Protein AF-K8E6B1-F1 (afdb_monomer_lite)

Secondary structure (DSSP, 8-state):
--GGGGEEEEEEEEEEEEEESSSEEEEEEEEEEETTS-HHHHHHHHHHHSTTEEEEEEEEEEEEEEEETT-----

Foldseek 3Di:
DDPVVFKFKKWWKFWWFWFDDPDTDIDTDIDIDGPPDDPVNVVVVVPVVDPRTPDTPGIDTDDIDIDGPDDPPPD

Structure (mmCIF, N/CA/C/O backbone):
data_AF-K8E6B1-F1
#
_entry.id   AF-K8E6B1-F1
#
loop_
_atom_site.group_PDB
_atom_site.id
_atom_site.type_symbol
_atom_site.label_atom_id
_atom_site.label_alt_id
_atom_site.label_comp_id
_atom_site.label_asym_id
_atom_site.label_entity_id
_atom_site.label_seq_id
_atom_site.pdbx_PDB_ins_code
_atom_site.Cartn_x
_atom_site.Cartn_y
_atom_site.Cartn_z
_atom_site.occupancy
_atom_site.B_iso_or_equiv
_atom_site.auth_seq_id
_atom_site.auth_comp_id
_atom_site.auth_asym_id
_atom_site.auth_atom_id
_atom_site.pdbx_PDB_model_num
ATOM 1 N N . MET A 1 1 ? 10.544 6.825 -32.142 1.00 56.66 1 MET A N 1
ATOM 2 C CA . MET A 1 1 ? 9.404 6.346 -31.345 1.00 56.66 1 MET A CA 1
ATOM 3 C C . MET A 1 1 ? 9.697 4.898 -31.037 1.00 56.66 1 MET A C 1
ATOM 5 O O . MET A 1 1 ? 9.739 4.096 -31.968 1.00 56.66 1 MET A O 1
ATOM 9 N N . GLN A 1 2 ? 10.079 4.615 -29.798 1.00 64.38 2 GLN A N 1
ATOM 10 C CA . GLN A 1 2 ? 10.376 3.258 -29.359 1.00 64.38 2 GLN A CA 1
ATOM 11 C C . GLN A 1 2 ? 9.125 2.666 -28.714 1.00 64.38 2 GLN A C 1
ATOM 13 O O . GLN A 1 2 ? 8.268 3.389 -28.217 1.00 64.38 2 GLN A O 1
ATOM 18 N N . ILE A 1 3 ? 8.986 1.343 -28.779 1.00 66.19 3 ILE A N 1
ATOM 19 C CA . ILE A 1 3 ? 7.839 0.643 -28.186 1.00 66.19 3 ILE A CA 1
ATOM 20 C C . ILE A 1 3 ? 7.758 0.949 -26.682 1.00 66.19 3 ILE A C 1
ATOM 22 O O . ILE A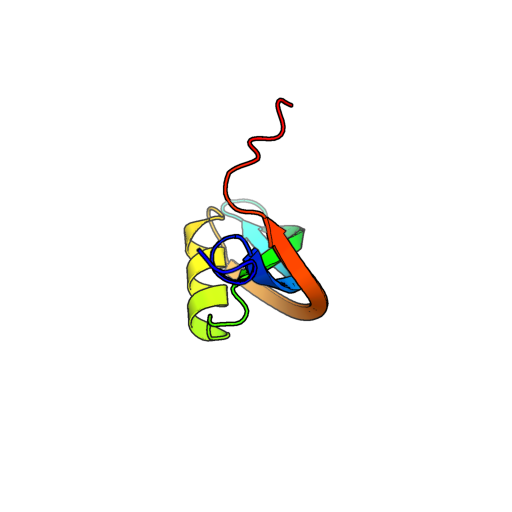 1 3 ? 6.660 1.124 -26.167 1.00 66.19 3 ILE A O 1
ATOM 26 N N . GLU A 1 4 ? 8.908 1.092 -26.023 1.00 65.88 4 GLU A N 1
ATOM 27 C CA . GLU A 1 4 ? 9.067 1.412 -24.598 1.00 65.88 4 GLU A CA 1
ATOM 28 C C . GLU A 1 4 ? 8.410 2.744 -24.199 1.00 65.88 4 GLU A C 1
ATOM 30 O O . GLU A 1 4 ? 7.829 2.830 -23.124 1.00 65.88 4 GLU A O 1
ATOM 35 N N . ASP A 1 5 ? 8.347 3.736 -25.098 1.00 73.56 5 ASP A N 1
ATOM 36 C CA . ASP A 1 5 ? 7.687 5.030 -24.837 1.00 73.56 5 ASP A CA 1
ATOM 37 C C . ASP A 1 5 ? 6.170 4.881 -24.561 1.00 73.5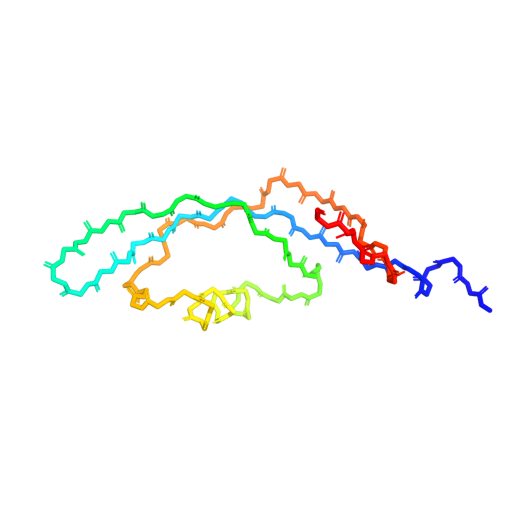6 5 ASP A C 1
ATOM 39 O O . ASP A 1 5 ? 5.501 5.788 -24.052 1.00 73.56 5 ASP A O 1
ATOM 43 N N . HIS A 1 6 ? 5.587 3.736 -24.929 1.00 79.25 6 HIS A N 1
ATOM 44 C CA . HIS A 1 6 ? 4.157 3.466 -24.812 1.00 79.25 6 HIS A CA 1
ATOM 45 C C . HIS A 1 6 ? 3.777 2.636 -23.583 1.00 79.25 6 HIS A C 1
ATOM 47 O O . HIS A 1 6 ? 2.579 2.451 -23.358 1.00 79.25 6 HIS A O 1
ATOM 53 N N . TRP A 1 7 ? 4.742 2.167 -22.789 1.00 82.62 7 TRP A N 1
ATOM 54 C CA . TRP A 1 7 ? 4.479 1.303 -21.640 1.00 82.62 7 TRP A CA 1
ATOM 55 C C . TRP A 1 7 ? 5.120 1.845 -20.361 1.00 82.62 7 TRP A C 1
ATOM 57 O O . TRP A 1 7 ? 6.189 2.440 -20.397 1.00 82.62 7 TRP A O 1
ATOM 67 N N . THR A 1 8 ? 4.459 1.633 -19.225 1.00 88.19 8 THR A N 1
ATOM 68 C CA . THR A 1 8 ? 5.029 1.873 -17.890 1.00 88.19 8 THR A CA 1
ATOM 69 C C . THR A 1 8 ? 5.055 0.574 -17.114 1.00 88.19 8 THR A C 1
ATOM 71 O O . THR A 1 8 ? 4.016 -0.082 -16.996 1.00 88.19 8 THR A O 1
ATOM 74 N N . ASP A 1 9 ? 6.215 0.238 -16.561 1.00 92.88 9 ASP A N 1
ATOM 75 C CA . ASP A 1 9 ? 6.349 -0.849 -15.600 1.00 92.88 9 ASP A CA 1
ATOM 76 C C . ASP A 1 9 ? 5.555 -0.529 -14.336 1.00 92.88 9 ASP A C 1
ATOM 78 O O . ASP A 1 9 ? 5.678 0.541 -13.731 1.00 92.88 9 ASP A O 1
ATOM 82 N N . VAL A 1 10 ? 4.700 -1.464 -13.945 1.00 95.81 10 VAL A N 1
ATOM 83 C CA . VAL A 1 10 ? 3.838 -1.329 -12.779 1.00 95.81 10 VAL A CA 1
ATOM 84 C C . VAL A 1 10 ? 3.936 -2.552 -11.888 1.00 95.81 10 VAL A C 1
ATOM 86 O O . VAL A 1 10 ? 4.143 -3.669 -12.351 1.00 95.81 10 VAL A O 1
ATOM 89 N N . VAL A 1 11 ? 3.712 -2.334 -10.600 1.00 97.12 11 VAL A N 1
ATOM 90 C CA . VAL A 1 11 ? 3.630 -3.386 -9.591 1.00 97.12 11 VAL A CA 1
ATOM 91 C C . VAL A 1 11 ? 2.229 -3.372 -8.991 1.00 97.12 11 VAL A C 1
ATOM 93 O O . VAL A 1 11 ? 1.656 -2.315 -8.690 1.00 97.12 11 VAL A O 1
ATOM 96 N N . VAL A 1 12 ? 1.650 -4.561 -8.851 1.00 96.88 12 VAL A N 1
ATOM 97 C CA . VAL A 1 12 ? 0.335 -4.778 -8.256 1.00 96.88 12 VAL A CA 1
ATOM 98 C C . VAL A 1 12 ? 0.518 -5.143 -6.793 1.00 96.88 12 VAL A C 1
ATOM 100 O O . VAL A 1 12 ? 1.181 -6.121 -6.453 1.00 96.88 12 VAL A O 1
ATOM 103 N N . TYR A 1 13 ? -0.131 -4.378 -5.924 1.00 97.62 13 TYR A N 1
ATOM 104 C CA . TYR A 1 13 ? -0.091 -4.580 -4.486 1.00 97.62 13 TYR A CA 1
ATOM 105 C C . TYR A 1 13 ? -1.432 -5.065 -3.954 1.00 97.62 13 TYR A C 1
ATOM 107 O O . TYR A 1 13 ? -2.479 -4.465 -4.227 1.00 97.62 13 TYR A O 1
ATOM 115 N N . GLN A 1 14 ? -1.391 -6.087 -3.102 1.00 97.81 14 GLN A N 1
ATOM 116 C CA . GLN A 1 14 ? -2.473 -6.385 -2.175 1.00 97.81 14 GLN A CA 1
ATOM 117 C C . GLN A 1 14 ? -2.370 -5.453 -0.966 1.00 97.81 14 GLN A C 1
ATOM 119 O O . GLN A 1 14 ? -1.393 -5.474 -0.218 1.00 97.81 14 GLN A O 1
ATOM 124 N N . VAL A 1 15 ? -3.409 -4.645 -0.759 1.00 97.75 15 VAL A N 1
ATOM 125 C CA . VAL A 1 15 ? -3.439 -3.613 0.278 1.00 97.75 15 VAL A CA 1
ATOM 126 C C . VAL A 1 15 ? -4.603 -3.843 1.229 1.00 97.75 15 VAL A C 1
ATOM 128 O O . VAL A 1 15 ? -5.754 -3.989 0.804 1.00 97.75 15 VAL A O 1
ATOM 131 N N . GLU A 1 16 ? -4.305 -3.802 2.526 1.00 97.94 16 GLU A N 1
ATOM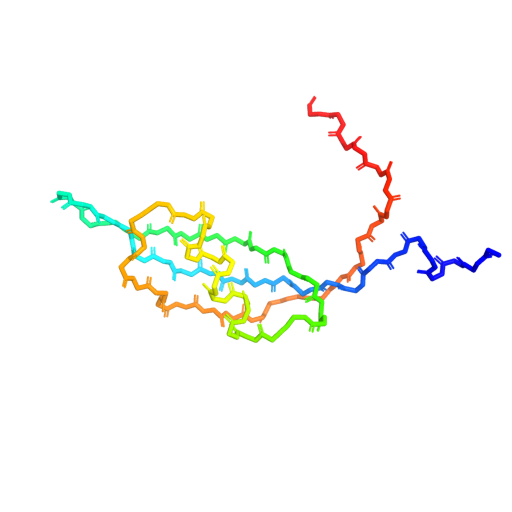 132 C CA . GLU A 1 16 ? -5.308 -3.754 3.586 1.00 97.94 16 GLU A CA 1
ATOM 133 C C . GLU A 1 16 ? -5.171 -2.458 4.376 1.00 97.94 16 GLU A C 1
ATOM 135 O O . GLU A 1 16 ? -4.092 -2.116 4.867 1.00 97.94 16 GLU A O 1
ATOM 140 N N . ILE A 1 17 ? -6.278 -1.726 4.489 1.00 97.38 17 ILE A N 1
ATOM 141 C CA . ILE A 1 17 ? -6.336 -0.453 5.209 1.00 97.38 17 ILE A CA 1
ATOM 142 C C . ILE A 1 17 ? -7.498 -0.438 6.191 1.00 97.38 17 ILE A C 1
ATOM 144 O O . ILE A 1 17 ? -8.637 -0.737 5.831 1.00 97.38 17 ILE A O 1
ATOM 148 N N . LYS A 1 18 ? -7.230 -0.023 7.428 1.00 96.88 18 LYS A N 1
ATOM 149 C CA . LYS A 1 18 ? -8.279 0.350 8.377 1.00 96.88 18 LYS A CA 1
ATOM 150 C C . LYS A 1 18 ? -8.675 1.796 8.120 1.00 96.88 18 LYS A C 1
ATOM 152 O O . LYS A 1 18 ? -7.836 2.698 8.176 1.00 96.88 18 LYS A O 1
ATOM 157 N N . VAL A 1 19 ? -9.959 2.017 7.869 1.00 95.56 19 VAL A N 1
ATOM 158 C CA . VAL A 1 19 ? -10.546 3.349 7.693 1.00 95.56 19 VAL A CA 1
ATOM 159 C C . VAL A 1 19 ? -11.684 3.547 8.682 1.00 95.56 19 VAL A C 1
ATOM 161 O O . VAL A 1 19 ? -12.424 2.607 8.983 1.00 95.56 19 VAL A O 1
ATOM 164 N N . GLY A 1 20 ? -11.863 4.765 9.180 1.00 92.25 20 GLY A N 1
ATOM 165 C CA . GLY A 1 20 ? -12.971 5.032 10.089 1.00 92.25 20 GLY A CA 1
ATOM 166 C C . GLY A 1 20 ? -12.970 6.422 10.698 1.00 92.25 20 GLY A C 1
ATOM 167 O O . GLY A 1 20 ? -11.932 7.057 10.838 1.00 92.25 20 GLY A O 1
ATOM 168 N N . HIS A 1 21 ? -14.163 6.868 11.082 1.00 82.94 21 HIS A N 1
ATOM 169 C CA . HIS A 1 21 ? -14.354 8.095 11.861 1.00 82.94 21 HIS A CA 1
ATOM 170 C C . HIS A 1 21 ? -15.227 7.834 13.095 1.00 82.94 21 HIS A C 1
ATOM 172 O O . HIS A 1 21 ? -14.823 8.144 14.207 1.00 82.94 21 HIS A O 1
ATOM 178 N N . LYS A 1 22 ? -16.422 7.252 12.919 1.00 86.56 22 LYS A N 1
ATOM 179 C CA . LYS A 1 22 ? -17.288 6.794 14.030 1.00 86.56 22 LYS A CA 1
ATOM 180 C C . LYS A 1 22 ? -17.261 5.275 14.207 1.00 86.56 22 LYS A C 1
ATOM 182 O O . LYS A 1 22 ? -17.304 4.792 15.328 1.00 86.56 22 LYS A O 1
ATOM 187 N N . GLU A 1 23 ? -17.142 4.549 13.100 1.00 89.88 23 GLU A N 1
ATOM 188 C CA . GLU A 1 23 ? -16.947 3.101 13.063 1.00 89.88 23 GLU A CA 1
ATOM 189 C C . GLU A 1 23 ? -15.683 2.787 12.265 1.00 89.88 23 GLU A C 1
ATOM 191 O O . GLU A 1 23 ? -15.377 3.472 11.281 1.00 89.88 23 GLU A O 1
ATOM 196 N N . VAL A 1 24 ? -14.947 1.768 12.710 1.00 94.12 24 VAL A N 1
ATOM 197 C CA . VAL A 1 24 ? -13.716 1.293 12.072 1.00 94.12 24 VAL A CA 1
ATOM 198 C C . VAL A 1 24 ? -14.047 0.086 11.209 1.00 94.12 24 VAL A C 1
ATOM 200 O O . VAL A 1 24 ? -14.657 -0.872 11.680 1.00 94.12 24 VAL A O 1
ATOM 203 N N . ARG A 1 25 ? -13.610 0.115 9.951 1.00 94.56 25 ARG A N 1
ATOM 204 C CA . ARG A 1 25 ? -13.719 -1.014 9.023 1.00 94.56 25 ARG A CA 1
ATOM 205 C C . ARG A 1 25 ? -12.417 -1.227 8.265 1.00 94.56 25 ARG A C 1
ATOM 207 O O . ARG A 1 25 ? -11.655 -0.283 8.058 1.00 94.56 25 ARG A O 1
ATOM 214 N N . THR A 1 26 ? -12.206 -2.448 7.796 1.00 96.75 26 THR A N 1
ATOM 215 C CA . THR A 1 26 ? -11.062 -2.803 6.950 1.00 96.75 26 THR A CA 1
ATOM 216 C C . THR A 1 26 ? -11.484 -2.815 5.484 1.00 96.75 26 THR A C 1
ATOM 218 O O . THR A 1 26 ? -12.526 -3.370 5.136 1.00 96.75 26 THR A O 1
ATOM 221 N N . LEU A 1 27 ? -10.693 -2.186 4.616 1.00 95.94 27 LEU A N 1
ATOM 222 C CA . LEU A 1 27 ? -10.821 -2.296 3.166 1.00 95.94 27 LEU A CA 1
ATOM 223 C C . LEU A 1 27 ? -9.694 -3.179 2.635 1.00 95.94 27 LEU A C 1
ATOM 225 O O . LEU A 1 27 ? -8.536 -2.966 2.979 1.00 95.94 27 LEU A O 1
ATOM 229 N N . HIS A 1 28 ? -10.047 -4.103 1.745 1.00 97.19 28 HIS A N 1
ATOM 230 C CA . HIS A 1 28 ? -9.107 -4.938 1.000 1.00 97.19 28 HIS A CA 1
ATOM 231 C C . HIS A 1 28 ? -9.146 -4.498 -0.466 1.00 97.19 28 HIS A C 1
ATOM 233 O O . HIS A 1 28 ? -10.229 -4.415 -1.062 1.00 97.19 28 HIS A O 1
ATOM 239 N N . LYS A 1 29 ? -7.991 -4.146 -1.035 1.00 96.12 29 LYS A N 1
ATOM 240 C CA . LYS A 1 29 ? -7.872 -3.628 -2.404 1.00 96.12 29 LYS A CA 1
ATOM 241 C C . LYS A 1 29 ? -6.660 -4.218 -3.110 1.00 96.12 29 LYS A C 1
ATOM 243 O O . LYS A 1 29 ? -5.669 -4.549 -2.472 1.00 96.12 29 LYS A O 1
ATOM 248 N N . LEU A 1 30 ? -6.759 -4.286 -4.433 1.00 96.62 30 LEU A N 1
ATOM 249 C CA . LEU A 1 30 ? -5.608 -4.410 -5.315 1.00 96.62 30 LEU A CA 1
ATOM 250 C C . LEU A 1 30 ? -5.344 -3.035 -5.911 1.00 96.62 30 LEU A C 1
ATOM 252 O O . LEU A 1 30 ? -6.261 -2.429 -6.472 1.00 96.62 30 LEU A O 1
ATOM 256 N N . LEU A 1 31 ? -4.134 -2.523 -5.723 1.00 96.12 31 LEU A N 1
ATOM 257 C CA . LEU A 1 31 ? -3.722 -1.216 -6.223 1.00 96.12 31 LEU A CA 1
ATOM 258 C C . LEU A 1 31 ? -2.511 -1.388 -7.129 1.00 96.12 31 LEU A C 1
ATOM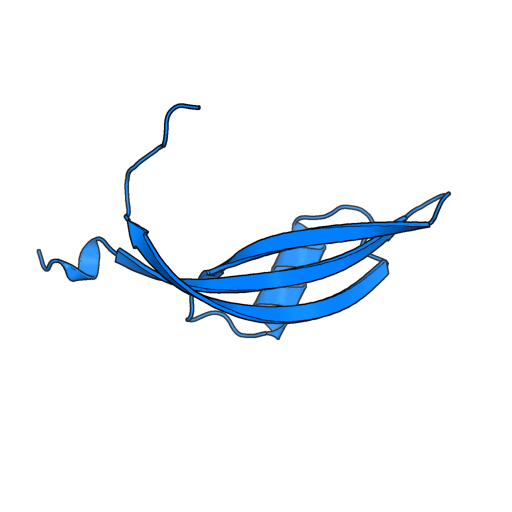 260 O O . LEU A 1 31 ? -1.643 -2.207 -6.853 1.00 96.12 31 LEU A O 1
ATOM 264 N N . VAL A 1 32 ? -2.475 -0.615 -8.206 1.00 95.75 32 VAL A N 1
ATOM 265 C CA . VAL A 1 32 ? -1.407 -0.656 -9.203 1.00 95.75 32 VAL A CA 1
ATOM 266 C C . VAL A 1 32 ? -0.623 0.642 -9.098 1.00 95.75 32 VAL A C 1
ATOM 268 O O . VAL A 1 32 ? -1.220 1.722 -9.120 1.00 95.75 32 VAL A O 1
ATOM 271 N N . PHE A 1 33 ? 0.693 0.531 -8.966 1.00 95.75 33 PHE A N 1
ATOM 272 C CA . PHE A 1 33 ? 1.615 1.659 -8.857 1.00 95.75 33 PHE A CA 1
ATOM 273 C C . PHE A 1 33 ? 2.732 1.516 -9.886 1.00 95.75 33 PHE A C 1
ATOM 275 O O . PHE A 1 33 ? 3.036 0.401 -10.294 1.00 95.75 33 PHE A O 1
ATOM 282 N N . SER A 1 34 ? 3.337 2.630 -10.305 1.00 94.62 34 SER A N 1
ATOM 283 C CA . SER A 1 34 ? 4.578 2.571 -11.088 1.00 94.62 34 SER A CA 1
ATOM 284 C C . SER A 1 34 ? 5.652 1.832 -10.286 1.00 94.62 34 SER A C 1
ATOM 286 O O . SER A 1 34 ? 5.781 2.078 -9.084 1.00 94.62 34 SER A O 1
ATOM 288 N N . ALA A 1 35 ? 6.419 0.970 -10.955 1.00 94.12 35 ALA A N 1
ATOM 289 C CA . ALA A 1 35 ? 7.556 0.258 -10.371 1.00 94.12 35 ALA A CA 1
ATOM 290 C C . ALA A 1 35 ? 8.676 1.206 -9.897 1.00 94.12 35 ALA A C 1
ATOM 292 O O . ALA A 1 35 ? 9.540 0.816 -9.118 1.00 94.12 35 ALA A O 1
ATOM 293 N N . GLU A 1 36 ? 8.651 2.466 -10.337 1.00 93.69 36 GLU A N 1
ATOM 294 C CA . GLU A 1 36 ? 9.605 3.500 -9.927 1.00 93.69 36 GLU A CA 1
ATOM 295 C C . GLU A 1 36 ? 9.278 4.116 -8.556 1.00 93.69 36 GLU A C 1
ATOM 297 O O . GLU A 1 36 ? 10.118 4.807 -7.979 1.00 93.69 36 GLU A O 1
ATOM 302 N N . LEU A 1 37 ? 8.062 3.906 -8.033 1.00 95.38 37 LEU A N 1
ATOM 303 C CA . LEU A 1 37 ? 7.650 4.483 -6.756 1.00 95.38 37 LEU A CA 1
ATOM 304 C C . LEU A 1 37 ? 8.229 3.707 -5.578 1.00 95.38 37 LEU A C 1
ATOM 306 O O . LEU A 1 37 ? 8.147 2.483 -5.491 1.00 95.38 37 LEU A O 1
ATOM 310 N N . THR A 1 38 ? 8.722 4.447 -4.593 1.00 96.56 38 THR A N 1
ATOM 311 C CA . THR A 1 38 ? 9.132 3.871 -3.31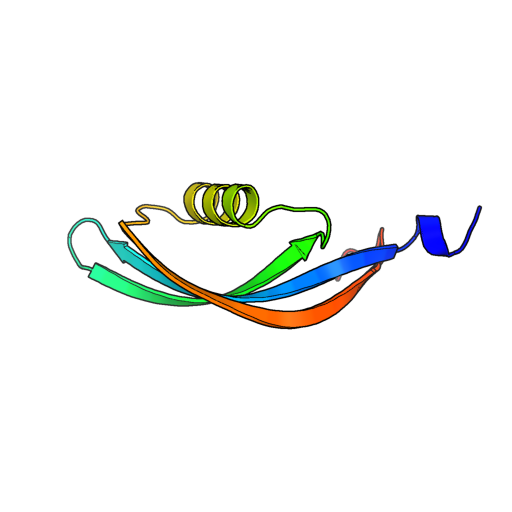6 1.00 96.56 38 THR A CA 1
ATOM 312 C C . THR A 1 38 ? 7.922 3.469 -2.468 1.00 96.56 38 THR A C 1
ATOM 314 O O . THR A 1 38 ? 6.826 4.028 -2.577 1.00 96.56 38 THR A O 1
ATOM 317 N N . LEU A 1 39 ? 8.127 2.541 -1.528 1.00 94.38 39 LEU A N 1
ATOM 318 C CA . LEU A 1 39 ? 7.079 2.125 -0.587 1.00 94.38 39 LEU A CA 1
ATOM 319 C C . LEU A 1 39 ? 6.487 3.296 0.217 1.00 94.38 39 LEU A C 1
ATOM 321 O O . LEU A 1 39 ? 5.303 3.267 0.562 1.00 94.38 39 LEU A O 1
ATOM 325 N N . ASP A 1 40 ? 7.277 4.325 0.525 1.00 96.62 40 ASP A N 1
ATOM 326 C CA . ASP A 1 40 ? 6.796 5.495 1.264 1.00 96.62 40 ASP A CA 1
ATOM 327 C C . ASP A 1 40 ? 5.903 6.391 0.402 1.00 96.62 40 ASP A C 1
ATOM 329 O O . ASP A 1 40 ? 4.854 6.848 0.869 1.00 96.62 40 ASP A O 1
ATOM 333 N N . GLU A 1 41 ? 6.245 6.570 -0.875 1.00 97.31 41 GLU A N 1
ATOM 334 C CA . GLU A 1 41 ? 5.394 7.267 -1.844 1.00 97.31 41 GLU A CA 1
ATOM 335 C C . GLU A 1 41 ? 4.092 6.502 -2.091 1.00 97.31 41 GLU A C 1
ATOM 337 O O . GLU A 1 41 ? 3.016 7.101 -2.130 1.00 97.31 41 GLU A O 1
ATOM 342 N N . ILE A 1 42 ? 4.151 5.171 -2.174 1.00 96.50 42 ILE A N 1
ATOM 343 C CA . ILE A 1 42 ? 2.965 4.311 -2.278 1.00 96.50 42 ILE A CA 1
ATOM 344 C C . ILE A 1 42 ? 2.055 4.501 -1.059 1.00 96.50 42 ILE A C 1
ATOM 346 O O . ILE A 1 42 ? 0.857 4.767 -1.205 1.00 96.50 42 ILE A O 1
ATOM 350 N N . LYS A 1 43 ? 2.605 4.448 0.161 1.00 96.31 43 LYS A N 1
ATOM 351 C CA . LYS A 1 43 ? 1.836 4.690 1.395 1.00 96.31 43 LYS A CA 1
ATOM 352 C C . LYS A 1 43 ? 1.235 6.094 1.430 1.00 96.31 43 LYS A C 1
ATOM 354 O O . LYS A 1 43 ? 0.093 6.248 1.873 1.00 96.31 43 LYS A O 1
ATOM 359 N N . ALA A 1 44 ? 1.967 7.111 0.974 1.00 96.06 44 ALA A N 1
ATOM 360 C CA . ALA A 1 44 ? 1.459 8.477 0.873 1.00 96.06 44 ALA A CA 1
ATOM 361 C C . ALA A 1 44 ? 0.294 8.567 -0.125 1.00 96.06 44 ALA A C 1
ATOM 363 O O . ALA A 1 44 ? -0.758 9.114 0.207 1.00 96.06 44 ALA A O 1
ATOM 364 N N . ASN A 1 45 ? 0.426 7.947 -1.300 1.00 96.06 45 ASN A N 1
ATOM 365 C CA . ASN A 1 45 ? -0.638 7.871 -2.299 1.00 96.06 45 ASN A CA 1
ATOM 366 C C . ASN A 1 45 ? -1.895 7.177 -1.755 1.00 96.06 45 ASN A C 1
ATOM 368 O O . ASN A 1 45 ? -3.003 7.677 -1.948 1.00 96.06 45 ASN A O 1
ATOM 372 N N . ILE A 1 46 ? -1.740 6.078 -1.010 1.00 95.56 46 ILE A N 1
ATOM 373 C CA . ILE A 1 46 ? -2.858 5.389 -0.346 1.00 95.56 46 ILE A CA 1
ATOM 374 C C . ILE A 1 46 ? -3.551 6.330 0.651 1.00 95.56 46 ILE A C 1
ATOM 376 O O . ILE A 1 46 ? -4.771 6.492 0.597 1.00 95.56 46 ILE A O 1
ATOM 380 N N . LYS A 1 47 ? -2.793 7.003 1.525 1.00 94.50 47 LYS A N 1
ATOM 381 C CA . LYS A 1 47 ? -3.352 7.951 2.507 1.00 94.50 47 LYS A CA 1
ATOM 382 C C . LYS A 1 47 ? -4.063 9.138 1.855 1.00 94.50 47 LYS A C 1
ATOM 384 O O . LYS A 1 47 ? -5.065 9.598 2.389 1.00 94.50 47 LYS A O 1
ATOM 389 N N . ASN A 1 48 ? -3.577 9.603 0.707 1.00 94.12 48 ASN A N 1
ATOM 390 C CA . ASN A 1 48 ? -4.183 10.710 -0.035 1.00 94.12 48 ASN A CA 1
ATOM 391 C C . ASN A 1 48 ? -5.433 10.282 -0.819 1.00 94.12 48 ASN A C 1
ATOM 393 O O . ASN A 1 48 ? -6.330 11.091 -1.047 1.00 94.12 48 ASN A O 1
ATOM 397 N N . ARG A 1 49 ? -5.502 9.017 -1.253 1.00 93.19 49 ARG A N 1
ATOM 398 C CA . ARG A 1 49 ? -6.612 8.488 -2.058 1.00 93.19 49 ARG A CA 1
ATOM 399 C C . ARG A 1 49 ? -7.820 8.080 -1.220 1.00 93.19 49 ARG A C 1
ATOM 401 O O . ARG A 1 49 ? -8.950 8.205 -1.692 1.00 93.19 49 ARG A O 1
ATOM 408 N N . PHE A 1 50 ? -7.596 7.548 -0.021 1.00 91.94 50 PHE A N 1
ATOM 409 C CA . PHE A 1 50 ? -8.660 7.057 0.851 1.00 91.94 50 PHE A CA 1
ATOM 410 C C . PHE A 1 50 ? -8.907 8.023 2.010 1.00 91.94 50 PHE A C 1
ATOM 412 O O . PHE A 1 50 ? -7.991 8.422 2.720 1.00 91.94 50 PHE A O 1
ATOM 419 N N . ASN A 1 51 ? -10.173 8.361 2.249 1.00 88.88 51 ASN A N 1
ATOM 420 C CA . ASN A 1 51 ? -10.539 9.217 3.373 1.00 88.88 51 ASN A CA 1
ATOM 421 C C . ASN A 1 51 ? -10.456 8.449 4.698 1.00 88.88 51 ASN A C 1
ATOM 423 O O . ASN A 1 51 ? -10.892 7.299 4.786 1.00 88.88 51 ASN A O 1
ATOM 427 N N . HIS A 1 52 ? -9.974 9.130 5.741 1.00 92.25 52 HIS A N 1
ATOM 428 C CA . HIS A 1 52 ? -9.918 8.617 7.114 1.00 92.25 52 HIS A CA 1
ATOM 429 C C . HIS A 1 52 ? -9.119 7.313 7.268 1.00 92.25 52 HIS A C 1
ATOM 431 O O . HIS A 1 52 ? -9.534 6.417 8.005 1.00 92.25 52 HIS A O 1
ATOM 437 N N . VAL A 1 53 ? -7.983 7.193 6.572 1.00 94.56 53 VAL A N 1
ATOM 438 C CA . VAL A 1 53 ? -7.031 6.095 6.803 1.00 94.56 53 VAL A CA 1
ATOM 439 C C . VAL A 1 53 ? -6.450 6.222 8.205 1.00 94.56 53 VAL A C 1
ATOM 441 O O . VAL A 1 53 ? -5.818 7.223 8.535 1.00 94.56 53 VAL A O 1
ATOM 444 N N . LEU A 1 54 ? -6.657 5.188 9.013 1.00 94.38 54 LEU A N 1
ATOM 445 C CA . LEU A 1 54 ? -6.085 5.069 10.350 1.00 94.38 54 LEU A CA 1
ATOM 446 C C . LEU A 1 54 ? -4.755 4.318 10.288 1.00 94.38 54 LEU A C 1
ATOM 448 O O . LEU A 1 54 ? -3.770 4.728 10.893 1.00 94.38 54 LEU A O 1
ATOM 452 N N . GLU A 1 55 ? -4.729 3.224 9.527 1.00 95.94 55 GLU A N 1
ATOM 453 C CA . GLU A 1 55 ? -3.596 2.307 9.465 1.00 95.94 55 GLU A CA 1
ATOM 454 C C . GLU A 1 55 ? -3.590 1.563 8.125 1.00 95.94 55 GLU A C 1
ATOM 456 O O . GLU A 1 55 ? -4.644 1.155 7.632 1.00 95.94 55 GLU A O 1
ATOM 461 N N . ILE A 1 56 ? -2.400 1.364 7.554 1.00 96.75 56 ILE A N 1
ATOM 462 C CA . ILE A 1 56 ? -2.168 0.412 6.463 1.00 96.75 56 ILE A CA 1
ATOM 463 C C . ILE A 1 56 ? -1.629 -0.853 7.127 1.00 96.75 56 ILE A C 1
ATOM 465 O O . ILE A 1 56 ? -0.499 -0.852 7.607 1.00 96.75 56 ILE A O 1
ATOM 469 N N . THR A 1 57 ? -2.454 -1.894 7.213 1.00 96.81 57 THR A N 1
ATOM 470 C CA . THR A 1 57 ? -2.118 -3.139 7.921 1.00 96.81 57 THR A CA 1
ATOM 471 C C . THR A 1 57 ? -1.408 -4.148 7.033 1.00 96.81 57 THR A C 1
ATOM 473 O O . THR A 1 57 ? -0.769 -5.059 7.550 1.00 96.81 57 THR A O 1
ATOM 476 N N . ARG A 1 58 ? -1.514 -3.992 5.708 1.00 97.00 58 ARG A N 1
ATOM 477 C CA . ARG A 1 58 ? -0.860 -4.860 4.729 1.00 97.00 58 ARG A CA 1
ATOM 478 C C . ARG A 1 58 ? -0.552 -4.104 3.445 1.00 97.00 58 ARG A C 1
ATOM 480 O O . ARG A 1 58 ? -1.381 -3.312 2.990 1.00 97.00 58 ARG A O 1
ATOM 487 N N . LEU A 1 59 ? 0.621 -4.365 2.881 1.00 97.31 59 LEU A N 1
ATOM 488 C CA . LEU A 1 59 ? 1.077 -3.831 1.604 1.00 97.31 59 LEU A CA 1
ATOM 489 C C . LEU A 1 59 ? 2.084 -4.827 1.022 1.00 97.31 59 LEU A C 1
ATOM 491 O O . LEU A 1 59 ? 3.276 -4.717 1.296 1.00 97.31 59 LEU A O 1
ATOM 495 N N . ASP A 1 60 ? 1.580 -5.793 0.259 1.00 97.50 60 ASP A N 1
ATOM 496 C CA . ASP A 1 60 ? 2.393 -6.866 -0.318 1.00 97.50 60 ASP A CA 1
ATOM 497 C C . ASP A 1 60 ? 2.367 -6.767 -1.840 1.00 97.50 60 ASP A C 1
ATOM 499 O O . ASP A 1 60 ? 1.293 -6.621 -2.427 1.00 97.50 60 ASP A O 1
ATOM 503 N N . GLU A 1 61 ? 3.531 -6.882 -2.468 1.00 97.12 61 GLU A N 1
ATOM 504 C CA . GLU A 1 61 ? 3.649 -7.073 -3.914 1.00 97.12 61 GLU A CA 1
ATOM 505 C C . GLU A 1 61 ? 3.133 -8.462 -4.272 1.00 97.12 61 GLU A C 1
ATOM 507 O O . GLU A 1 61 ? 3.502 -9.453 -3.636 1.00 97.12 61 GLU A O 1
ATOM 512 N N . ILE A 1 62 ? 2.240 -8.532 -5.256 1.00 97.12 62 ILE A N 1
ATOM 513 C CA . ILE A 1 62 ? 1.640 -9.800 -5.684 1.00 97.12 62 ILE A CA 1
ATOM 514 C C . ILE A 1 62 ? 1.836 -10.090 -7.168 1.00 97.12 62 ILE A C 1
ATOM 516 O O . ILE A 1 62 ? 1.684 -11.244 -7.560 1.00 97.12 62 ILE A O 1
ATOM 520 N N . ASP A 1 63 ? 2.126 -9.070 -7.978 1.00 96.44 63 ASP A N 1
ATOM 521 C CA . ASP A 1 63 ? 2.339 -9.223 -9.414 1.00 96.44 63 ASP A CA 1
ATOM 522 C C . ASP A 1 63 ? 3.075 -8.010 -10.003 1.00 96.44 63 ASP A C 1
ATOM 524 O O . ASP A 1 63 ? 3.068 -6.922 -9.418 1.00 96.44 63 ASP A O 1
ATOM 528 N N . GLU A 1 64 ? 3.635 -8.185 -11.194 1.00 94.94 64 GLU A N 1
ATOM 529 C CA . GLU A 1 64 ? 4.269 -7.143 -12.005 1.00 94.94 64 GLU A CA 1
ATOM 530 C C . GLU A 1 64 ? 3.560 -7.048 -13.363 1.00 94.94 64 GLU A C 1
ATOM 532 O O . GLU A 1 64 ? 2.960 -8.007 -13.851 1.00 94.94 64 GLU A O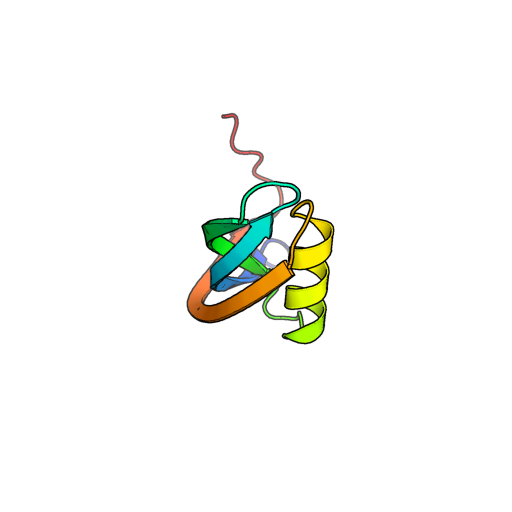 1
ATOM 537 N N . GLY A 1 65 ? 3.601 -5.884 -14.006 1.00 92.00 65 GLY A N 1
ATOM 538 C CA . GLY A 1 65 ? 2.929 -5.708 -15.285 1.00 92.00 65 GLY A CA 1
ATOM 539 C C . GLY A 1 65 ? 3.367 -4.484 -16.067 1.00 92.00 65 GLY A C 1
ATOM 540 O O . GLY A 1 65 ? 4.212 -3.704 -15.644 1.00 92.00 65 GLY A O 1
ATOM 541 N N . LEU A 1 66 ? 2.732 -4.314 -17.227 1.00 91.06 66 LEU A N 1
ATOM 542 C CA . LEU A 1 66 ? 2.946 -3.185 -18.125 1.00 91.06 66 LEU A CA 1
ATOM 543 C C . LEU A 1 66 ? 1.627 -2.445 -18.350 1.00 91.06 66 LEU A C 1
ATOM 545 O O . LEU A 1 66 ? 0.630 -3.029 -18.786 1.00 91.06 66 LEU A O 1
ATOM 549 N N . TYR A 1 67 ? 1.623 -1.142 -18.087 1.00 87.62 67 TYR A N 1
ATOM 550 C CA . TYR A 1 67 ? 0.492 -0.262 -18.358 1.00 87.62 67 TYR A CA 1
ATOM 551 C C . TYR A 1 67 ? 0.659 0.440 -19.709 1.00 87.62 67 TYR A C 1
ATOM 553 O O . TYR A 1 67 ? 1.653 1.121 -19.933 1.00 87.62 67 TYR A O 1
ATOM 561 N N . LEU A 1 68 ? -0.321 0.296 -20.608 1.00 86.81 68 LEU A N 1
ATOM 562 C CA . LEU A 1 68 ? -0.306 0.934 -21.930 1.00 86.81 68 LEU A CA 1
ATOM 563 C C . LEU A 1 68 ? -0.783 2.388 -21.851 1.00 86.81 68 LEU A C 1
ATOM 565 O O . LEU A 1 68 ? -1.940 2.656 -21.509 1.00 86.81 68 LEU A O 1
ATOM 569 N N . HIS A 1 69 ? 0.058 3.325 -22.277 1.00 79.88 69 HIS A N 1
ATOM 570 C CA . HIS A 1 69 ? -0.320 4.727 -22.423 1.00 79.88 69 HIS A CA 1
ATOM 571 C C . HIS A 1 69 ? -1.447 4.909 -23.460 1.00 79.88 69 HIS A C 1
ATOM 573 O O . HIS A 1 69 ? -1.360 4.437 -24.593 1.00 79.88 69 HIS A O 1
ATOM 579 N N . GLY A 1 70 ? -2.510 5.640 -23.099 1.00 66.81 70 GLY A N 1
ATOM 580 C CA . GLY A 1 70 ? -3.492 6.165 -24.062 1.00 66.81 70 GLY A CA 1
ATOM 581 C C . GLY A 1 70 ? -4.739 5.318 -24.354 1.00 66.81 70 GLY A C 1
ATOM 582 O O . GLY A 1 70 ? -5.550 5.733 -25.180 1.00 66.81 70 GLY A O 1
ATOM 583 N N . LYS A 1 71 ? -4.969 4.183 -23.677 1.00 57.09 71 LYS A N 1
ATOM 584 C CA . LYS A 1 71 ? -6.278 3.502 -23.724 1.00 57.09 71 LYS A CA 1
ATOM 585 C C . LYS A 1 71 ? -7.155 3.912 -22.542 1.00 57.09 71 LYS A C 1
ATOM 587 O O . LYS A 1 71 ? -7.096 3.314 -21.474 1.00 57.09 71 LYS A O 1
ATOM 592 N N . THR A 1 72 ? -8.027 4.898 -22.750 1.00 50.59 72 THR A N 1
ATOM 593 C CA . THR A 1 72 ? -9.230 5.039 -21.919 1.00 50.59 72 THR A CA 1
ATOM 594 C C . THR A 1 72 ? -10.123 3.844 -22.228 1.00 50.59 72 THR A C 1
ATOM 596 O O . THR A 1 72 ? -10.688 3.752 -23.317 1.00 50.59 72 THR A O 1
ATOM 599 N N . ILE A 1 73 ? -10.216 2.892 -21.304 1.00 53.72 73 ILE A N 1
ATOM 600 C CA . ILE A 1 73 ? -11.229 1.843 -21.393 1.00 53.72 73 ILE A CA 1
ATOM 601 C C . ILE A 1 73 ? -12.557 2.561 -21.142 1.00 53.72 73 ILE A C 1
ATOM 603 O O . ILE A 1 73 ? -12.810 3.013 -20.025 1.00 53.72 73 ILE A O 1
ATOM 607 N N . ALA A 1 74 ? -13.344 2.782 -22.197 1.00 45.53 74 ALA A N 1
ATOM 608 C CA . ALA A 1 74 ? -14.727 3.209 -22.042 1.00 45.53 74 ALA A CA 1
ATOM 609 C C . ALA A 1 74 ? -15.420 2.157 -21.163 1.00 45.53 74 ALA A C 1
ATOM 611 O O . ALA A 1 74 ? -15.379 0.970 -21.492 1.00 45.53 74 ALA A O 1
ATOM 612 N N . GLY A 1 75 ? -15.905 2.602 -20.003 1.00 38.44 75 GLY A N 1
ATOM 613 C CA . GLY A 1 75 ? -16.590 1.761 -19.022 1.00 38.44 75 GLY A CA 1
ATOM 614 C C . GLY A 1 75 ? -17.938 1.253 -19.502 1.00 38.44 75 GLY A C 1
ATOM 615 O O . GLY A 1 75 ? -18.482 1.826 -20.474 1.00 38.44 75 GLY A O 1
#

Organism: NCBI:txid1234679

Radius of gyration: 14.81 Å; chains: 1; bounding box: 28×20×45 Å

pLDDT: mean 88.73, std 13.86, range [38.44, 97.94]

Sequence (75 aa):
MQIEDHWTDVVVYQVEIKVGHKEVRTLHKLLVFSAELTLDEIKANIKNRFNHVLEITRLDEIDEGLYLHGKTIAG